Protein AF-A0A319ENQ0-F1 (afdb_monomer_lite)

pLDDT: mean 91.0, std 5.89, range [63.78, 96.56]

Radius of gyration: 11.26 Å; chains: 1; bounding box: 28×24×26 Å

Organism: Aspergillus sclerotiicarbonarius (strain CBS 121057 / IBT 28362) (NCBI:txid1448318)

Secondary structure (DSSP, 8-state):
-HHHHHHHHHHHHHHHHHHHTT--TT-HHHHHHHHHHHS-HHHHHTTHHHHHHHHHHHSHHHHHTTTTSHHHHHHHTTS--

InterPro domains:
  IPR008139 Saposin B type domain [PS50015] (1-81)

Sequence (81 aa):
MAFCADCLAYVRDVDAMFRENGRAWANHQFFRYALDKSCRGQLLIRGHCPQYRRRFREQPGRYMTQLDRPYEACRAIAACK

Foldseek 3Di:
DVLLVLQLQLLLQLVVQCVVVVNVLVDLVSSLVSLVVSCDDPCVVVVRSVLLSVQCNVCVNVLSVCSVPSNVSCVVSPSHD

Structure (mmCIF, N/CA/C/O backbone):
data_AF-A0A319ENQ0-F1
#
_entry.id   AF-A0A319ENQ0-F1
#
loop_
_atom_site.group_PDB
_atom_site.id
_atom_site.type_symbol
_atom_site.label_atom_id
_atom_site.label_alt_id
_atom_site.label_comp_id
_atom_site.label_asym_id
_atom_site.label_entity_id
_atom_site.label_seq_id
_atom_site.pdbx_PDB_ins_code
_atom_site.Cartn_x
_atom_site.Cartn_y
_atom_site.Cartn_z
_atom_site.occupancy
_atom_site.B_iso_or_equiv
_atom_site.auth_seq_id
_atom_site.auth_comp_id
_atom_site.auth_asym_id
_atom_site.auth_atom_id
_atom_site.pdbx_PDB_model_num
ATOM 1 N N . MET A 1 1 ? 14.685 -9.421 -7.269 1.00 63.78 1 MET A N 1
ATOM 2 C CA . MET A 1 1 ? 14.709 -9.294 -5.793 1.00 63.78 1 MET A CA 1
ATOM 3 C C . MET A 1 1 ? 14.298 -7.905 -5.308 1.00 63.78 1 MET A C 1
ATOM 5 O O . MET A 1 1 ? 13.447 -7.853 -4.431 1.00 63.78 1 MET A O 1
ATOM 9 N N . ALA A 1 2 ? 14.805 -6.809 -5.896 1.00 83.00 2 ALA A N 1
ATOM 10 C CA . ALA A 1 2 ? 14.464 -5.439 -5.477 1.00 83.00 2 ALA A CA 1
ATOM 11 C C . ALA A 1 2 ? 12.951 -5.136 -5.454 1.00 83.00 2 ALA A C 1
ATOM 13 O O . ALA A 1 2 ? 12.472 -4.573 -4.484 1.00 83.00 2 ALA A O 1
ATOM 14 N N . PHE A 1 3 ? 12.182 -5.589 -6.453 1.00 90.38 3 PHE A N 1
ATOM 15 C CA . PHE A 1 3 ? 10.725 -5.376 -6.504 1.00 90.38 3 PHE A CA 1
ATOM 16 C C . PHE A 1 3 ? 9.981 -6.001 -5.301 1.00 90.38 3 PHE A C 1
ATOM 18 O O . PHE A 1 3 ? 9.187 -5.345 -4.639 1.00 90.38 3 PHE A O 1
ATOM 25 N N . CYS A 1 4 ? 10.296 -7.247 -4.930 1.00 95.19 4 CYS A N 1
ATOM 26 C CA . CYS A 1 4 ? 9.687 -7.874 -3.750 1.00 95.19 4 CYS A CA 1
ATOM 27 C C . CYS A 1 4 ? 10.083 -7.145 -2.456 1.00 95.19 4 CYS A C 1
ATOM 29 O O . CYS A 1 4 ? 9.213 -6.806 -1.662 1.00 95.19 4 CYS A O 1
ATOM 31 N N . ALA A 1 5 ? 11.372 -6.840 -2.265 1.00 94.56 5 ALA A N 1
ATOM 32 C CA . ALA A 1 5 ? 11.844 -6.120 -1.078 1.00 94.56 5 ALA A CA 1
ATOM 33 C C . ALA A 1 5 ? 11.198 -4.727 -0.940 1.00 94.56 5 ALA A C 1
ATOM 35 O O . ALA A 1 5 ? 10.738 -4.360 0.140 1.00 94.56 5 ALA A O 1
ATOM 36 N N . ASP A 1 6 ? 11.093 -3.994 -2.049 1.00 95.62 6 ASP A N 1
ATOM 37 C CA . ASP A 1 6 ? 10.446 -2.685 -2.118 1.00 95.62 6 ASP A CA 1
ATOM 38 C C . ASP A 1 6 ? 8.942 -2.780 -1.807 1.00 95.62 6 ASP A C 1
ATOM 40 O O . ASP A 1 6 ? 8.400 -1.919 -1.117 1.00 95.62 6 ASP A O 1
ATOM 44 N N . CYS A 1 7 ? 8.265 -3.842 -2.261 1.00 96.56 7 CYS A N 1
ATOM 45 C CA . CYS A 1 7 ? 6.876 -4.098 -1.887 1.00 96.56 7 CYS A CA 1
ATOM 46 C C . CYS A 1 7 ? 6.732 -4.384 -0.386 1.00 96.56 7 CYS A C 1
ATOM 48 O O . CYS A 1 7 ? 5.842 -3.832 0.255 1.00 96.56 7 CYS A O 1
ATOM 50 N N . LEU A 1 8 ? 7.612 -5.207 0.195 1.00 96.31 8 LEU A N 1
ATOM 51 C CA . LEU A 1 8 ? 7.571 -5.520 1.627 1.00 96.31 8 LEU A CA 1
ATOM 52 C C . LEU A 1 8 ? 7.733 -4.257 2.479 1.00 96.31 8 LEU A C 1
ATOM 54 O O . LEU A 1 8 ? 6.999 -4.081 3.449 1.00 96.31 8 LEU A O 1
ATOM 58 N N . ALA A 1 9 ? 8.666 -3.376 2.108 1.00 94.94 9 ALA A N 1
ATOM 59 C CA . ALA A 1 9 ? 8.840 -2.081 2.761 1.00 94.94 9 ALA A CA 1
ATOM 60 C C . ALA A 1 9 ? 7.585 -1.207 2.610 1.00 94.94 9 ALA A C 1
ATOM 62 O O . ALA A 1 9 ? 7.068 -0.693 3.597 1.00 94.94 9 ALA A O 1
ATOM 63 N N . TYR A 1 10 ? 7.037 -1.126 1.397 1.00 95.81 10 TYR A N 1
ATOM 64 C CA . TYR A 1 10 ? 5.817 -0.371 1.121 1.00 95.81 10 TYR A CA 1
ATOM 65 C C . TYR A 1 10 ? 4.613 -0.852 1.948 1.00 95.81 10 TYR A C 1
ATOM 67 O O . TYR A 1 10 ? 3.905 -0.036 2.532 1.00 95.81 10 TYR A O 1
ATOM 75 N N . VAL A 1 11 ? 4.388 -2.167 2.045 1.00 96.31 11 VAL A N 1
ATOM 76 C CA . VAL A 1 11 ? 3.293 -2.734 2.852 1.00 96.31 11 VAL A CA 1
ATOM 77 C C . VAL A 1 11 ? 3.506 -2.471 4.342 1.00 96.31 11 VAL A C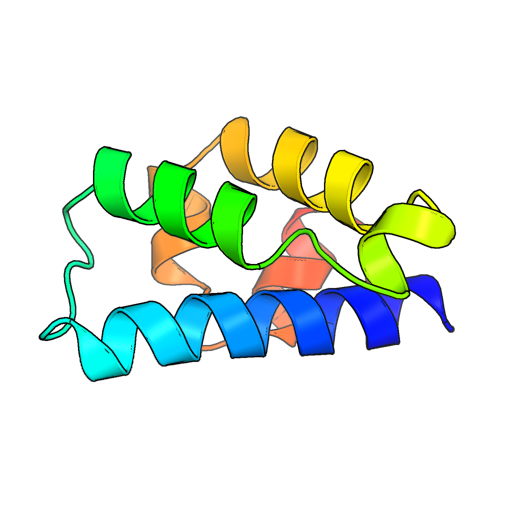 1
ATOM 79 O O . VAL A 1 11 ? 2.545 -2.147 5.034 1.00 96.31 11 VAL A O 1
ATOM 82 N N . ARG A 1 12 ? 4.748 -2.540 4.837 1.00 95.38 12 ARG A N 1
ATOM 83 C CA . ARG A 1 12 ? 5.069 -2.196 6.233 1.00 95.38 12 ARG A CA 1
ATOM 84 C C . ARG A 1 12 ? 4.771 -0.731 6.551 1.00 95.38 12 ARG A C 1
ATOM 86 O O . ARG A 1 12 ? 4.220 -0.462 7.611 1.00 95.38 12 ARG A O 1
ATOM 93 N N . ASP A 1 13 ? 5.074 0.190 5.638 1.00 95.00 13 ASP A N 1
ATOM 94 C CA . ASP A 1 13 ? 4.743 1.610 5.807 1.00 95.00 13 ASP A CA 1
ATOM 95 C C . ASP A 1 13 ? 3.223 1.831 5.855 1.00 95.00 13 ASP A C 1
ATOM 97 O O . ASP A 1 13 ? 2.725 2.609 6.666 1.00 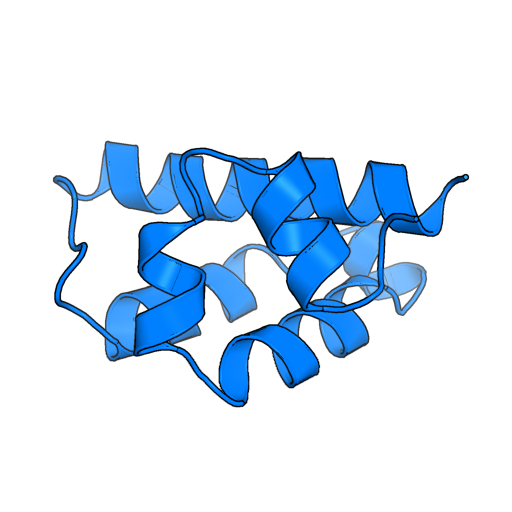95.00 13 ASP A O 1
ATOM 101 N N . VAL A 1 14 ? 2.470 1.127 5.004 1.00 94.88 14 VAL A N 1
ATOM 102 C CA . VAL A 1 14 ? 0.998 1.163 5.019 1.00 94.88 14 VAL A CA 1
ATOM 103 C C . VAL A 1 14 ? 0.452 0.600 6.336 1.00 94.88 14 VAL A C 1
ATOM 105 O O . VAL A 1 14 ? -0.382 1.247 6.963 1.00 94.88 14 VAL A O 1
ATOM 108 N N . ASP A 1 15 ? 0.934 -0.560 6.788 1.00 94.62 15 ASP A N 1
ATOM 109 C CA . ASP A 1 15 ? 0.519 -1.172 8.058 1.00 94.62 15 ASP A CA 1
ATOM 110 C C . ASP A 1 15 ? 0.848 -0.274 9.265 1.00 94.62 15 ASP A C 1
ATOM 112 O O . ASP A 1 15 ? 0.016 -0.096 10.156 1.00 94.62 15 ASP A O 1
ATOM 116 N N . ALA A 1 16 ? 2.013 0.382 9.269 1.00 93.56 16 ALA A N 1
ATOM 117 C CA . ALA A 1 16 ? 2.379 1.349 10.303 1.00 93.56 16 ALA A CA 1
ATOM 118 C C . ALA A 1 16 ? 1.343 2.481 10.422 1.00 93.56 16 ALA A C 1
ATOM 120 O O . ALA A 1 16 ? 0.894 2.779 11.527 1.00 93.56 16 ALA A O 1
ATOM 121 N N . MET A 1 17 ? 0.859 3.025 9.298 1.00 93.88 17 MET A N 1
ATOM 122 C CA . MET A 1 17 ? -0.202 4.041 9.314 1.00 93.88 17 MET A CA 1
ATOM 123 C C . MET A 1 17 ? -1.517 3.525 9.916 1.00 93.88 17 MET A C 1
ATOM 125 O O . MET A 1 17 ? -2.221 4.272 10.595 1.00 93.88 17 MET A O 1
ATOM 129 N N . PHE A 1 18 ? -1.871 2.256 9.689 1.00 91.25 18 PHE A N 1
ATOM 130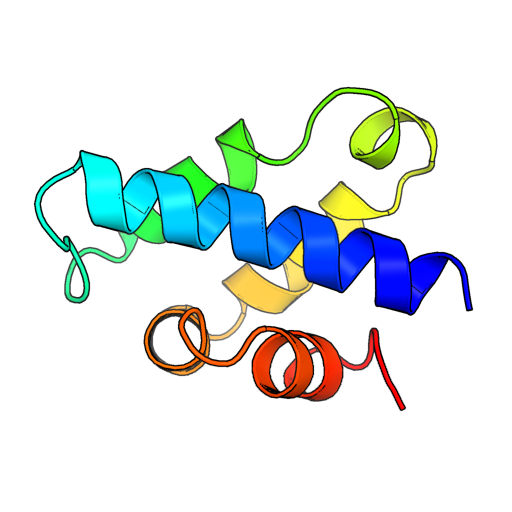 C CA . PHE A 1 18 ? -3.050 1.646 10.316 1.00 91.25 18 PHE A CA 1
ATOM 131 C C . PHE A 1 18 ? -2.872 1.473 11.821 1.00 91.25 18 PHE A C 1
ATOM 133 O O . PHE A 1 18 ? -3.819 1.706 12.575 1.00 91.25 18 PHE A O 1
ATOM 140 N N . ARG A 1 19 ? -1.676 1.084 12.271 1.00 90.69 19 ARG A N 1
ATOM 141 C CA . ARG A 1 19 ? -1.364 0.957 13.701 1.00 90.69 19 ARG A CA 1
ATOM 142 C C . ARG A 1 19 ? -1.415 2.310 14.409 1.00 90.69 19 ARG A C 1
ATOM 144 O O . ARG A 1 19 ? -1.978 2.383 15.496 1.00 90.69 19 ARG A O 1
ATOM 151 N N . GLU A 1 20 ? -0.891 3.358 13.779 1.00 91.38 20 GLU A N 1
ATOM 152 C CA . GLU A 1 20 ? -0.909 4.732 14.299 1.00 91.38 20 GLU A CA 1
ATOM 153 C C . GLU A 1 20 ? -2.326 5.318 14.366 1.00 91.38 20 GLU A C 1
ATOM 155 O O . GLU A 1 20 ? -2.650 6.034 15.308 1.00 91.38 20 GLU A O 1
ATOM 160 N N . ASN A 1 21 ? -3.197 4.985 13.407 1.00 86.69 21 ASN A N 1
ATOM 161 C CA . ASN A 1 21 ? -4.544 5.555 13.313 1.00 86.69 21 ASN A CA 1
ATOM 162 C C . ASN A 1 21 ? -5.642 4.649 13.898 1.00 86.69 21 ASN A C 1
ATOM 164 O O . ASN A 1 21 ? -6.740 4.545 13.348 1.00 86.69 21 ASN A O 1
ATOM 168 N N . GLY A 1 22 ? -5.336 3.935 14.985 1.00 82.56 22 GLY A N 1
ATOM 169 C CA . GLY A 1 22 ? -6.340 3.180 15.738 1.00 82.56 22 GLY A CA 1
ATOM 170 C C . GLY A 1 22 ? -6.949 1.996 14.985 1.00 82.56 22 GLY A C 1
ATOM 171 O O . GLY A 1 22 ? -8.088 1.629 15.261 1.00 82.56 22 GLY A O 1
ATOM 172 N N . ARG A 1 23 ? -6.202 1.369 14.061 1.00 73.81 23 ARG A N 1
ATOM 173 C CA . ARG A 1 23 ? -6.606 0.121 13.395 1.00 73.81 23 ARG A CA 1
ATOM 174 C C . ARG A 1 23 ? -7.897 0.283 12.574 1.00 73.81 23 ARG A C 1
ATOM 176 O O . ARG A 1 23 ? -8.859 -0.461 12.739 1.00 73.81 23 ARG A O 1
ATOM 183 N N . ALA A 1 24 ? -7.901 1.228 11.633 1.00 77.25 24 ALA A N 1
ATOM 184 C CA . ALA A 1 24 ? -9.024 1.524 10.733 1.00 77.25 24 ALA A CA 1
ATOM 185 C C . ALA A 1 24 ? -9.304 0.436 9.656 1.00 77.25 24 ALA A C 1
ATOM 187 O O . ALA A 1 24 ? -9.566 0.757 8.497 1.00 77.25 24 ALA A O 1
ATOM 188 N N . TRP A 1 25 ? -9.273 -0.854 10.021 1.00 73.50 25 TRP A N 1
ATOM 189 C CA . TRP A 1 25 ? -9.346 -2.036 9.136 1.00 73.50 25 TRP A CA 1
ATOM 190 C C . TRP A 1 25 ? -10.677 -2.232 8.400 1.00 73.50 25 TRP A C 1
ATOM 192 O O . TRP A 1 25 ? -10.792 -3.160 7.614 1.00 73.50 25 TRP A O 1
ATOM 202 N N . ALA A 1 26 ? -11.688 -1.396 8.638 1.00 78.44 26 ALA A N 1
ATOM 203 C CA . ALA A 1 26 ? -12.936 -1.379 7.868 1.00 78.44 26 ALA A CA 1
ATOM 204 C C . ALA A 1 26 ? -13.025 -0.171 6.914 1.00 78.44 26 ALA A C 1
ATOM 206 O O . ALA A 1 26 ? -13.982 -0.036 6.152 1.00 78.44 26 ALA A O 1
ATOM 207 N N . ASN A 1 27 ? -12.037 0.729 6.937 1.00 88.38 27 ASN A N 1
ATOM 208 C CA . ASN A 1 27 ? -12.089 1.984 6.204 1.00 88.38 27 ASN A CA 1
ATOM 209 C C . ASN A 1 27 ? -11.310 1.898 4.883 1.00 88.38 27 ASN A C 1
ATOM 211 O O . ASN A 1 27 ? -10.114 2.189 4.803 1.00 88.38 27 ASN A O 1
ATOM 215 N N . HIS A 1 28 ? -12.024 1.573 3.803 1.00 90.50 28 HIS A N 1
ATOM 216 C CA . HIS A 1 28 ? -11.457 1.533 2.451 1.00 90.50 28 HIS A CA 1
ATOM 217 C C . HIS A 1 28 ? -10.876 2.876 1.985 1.00 90.50 28 HIS A C 1
ATOM 219 O O . HIS A 1 28 ? -9.935 2.888 1.188 1.00 90.50 28 HIS A O 1
ATOM 225 N N . GLN A 1 29 ? -11.417 4.008 2.448 1.00 91.44 29 GLN A N 1
ATOM 226 C CA . GLN A 1 29 ? -10.869 5.320 2.099 1.00 91.44 29 GLN A CA 1
ATOM 227 C C . GLN A 1 29 ? -9.518 5.535 2.778 1.00 91.44 29 GLN A C 1
ATOM 229 O O . GLN A 1 29 ? -8.568 5.963 2.124 1.00 91.44 29 GLN A O 1
ATOM 234 N N . PHE A 1 30 ? -9.407 5.150 4.052 1.00 92.88 30 PHE A N 1
ATOM 235 C CA . PHE A 1 30 ? -8.141 5.200 4.773 1.00 92.88 30 PHE A CA 1
ATOM 236 C C . PHE A 1 30 ? -7.092 4.287 4.132 1.00 92.88 30 PHE A C 1
ATOM 238 O O . PHE A 1 30 ? -5.954 4.708 3.951 1.00 92.88 30 PHE A O 1
ATOM 245 N N . PHE A 1 31 ? -7.480 3.089 3.681 1.00 93.62 31 PHE A N 1
ATOM 246 C CA . PHE A 1 31 ? -6.576 2.215 2.932 1.00 93.62 31 PHE A CA 1
ATOM 247 C C . PHE A 1 31 ? -6.041 2.882 1.657 1.00 93.62 31 PHE A C 1
ATOM 249 O O . PHE A 1 31 ? -4.835 2.899 1.414 1.00 93.62 31 PHE A O 1
ATOM 256 N N . ARG A 1 32 ? -6.922 3.492 0.853 1.00 93.25 32 ARG A N 1
ATOM 257 C CA . ARG A 1 32 ? -6.520 4.209 -0.370 1.00 93.25 32 ARG A CA 1
ATOM 258 C C . ARG A 1 32 ? -5.577 5.371 -0.073 1.00 93.25 32 ARG A C 1
ATOM 260 O O . ARG A 1 32 ? -4.609 5.540 -0.816 1.00 93.25 32 ARG A O 1
ATOM 267 N N . TYR A 1 33 ? -5.858 6.119 0.992 1.00 94.06 33 TYR A N 1
ATOM 268 C CA . TYR A 1 33 ? -5.019 7.208 1.480 1.00 94.06 33 TYR A CA 1
ATOM 269 C C . TYR A 1 33 ? -3.644 6.708 1.936 1.00 94.06 33 TYR A C 1
ATOM 271 O O . TYR A 1 33 ? -2.628 7.261 1.522 1.00 94.06 33 TYR A O 1
ATOM 279 N N . ALA A 1 34 ? -3.589 5.630 2.720 1.00 95.12 34 ALA A N 1
ATOM 280 C CA . ALA A 1 34 ? -2.335 5.044 3.178 1.00 95.12 34 ALA A CA 1
ATOM 281 C C . ALA A 1 34 ? -1.472 4.563 2.000 1.00 95.12 34 ALA A C 1
ATOM 283 O O . ALA A 1 34 ? -0.281 4.858 1.945 1.00 95.12 34 ALA A O 1
ATOM 284 N N . LEU A 1 35 ? -2.080 3.922 0.993 1.00 95.50 35 LEU A N 1
ATOM 285 C CA . LEU A 1 35 ? -1.382 3.547 -0.240 1.00 95.50 35 LEU A CA 1
ATOM 286 C C . LEU A 1 35 ? -0.794 4.764 -0.979 1.00 95.50 35 LEU A C 1
ATOM 288 O O . LEU A 1 35 ? 0.335 4.699 -1.470 1.00 95.50 35 LEU A O 1
ATOM 292 N N . ASP A 1 36 ? -1.535 5.870 -1.079 1.00 94.50 36 ASP A N 1
ATOM 293 C CA . ASP A 1 36 ? -1.019 7.099 -1.697 1.00 94.50 36 ASP A CA 1
ATOM 294 C C . ASP A 1 36 ? 0.141 7.686 -0.8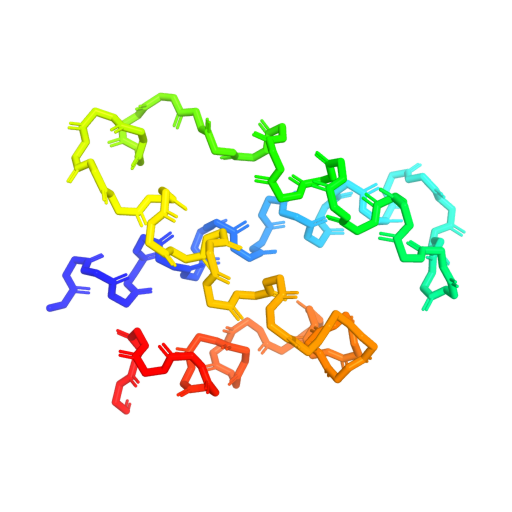98 1.00 94.50 36 ASP A C 1
ATOM 296 O O . ASP A 1 36 ? 1.203 7.955 -1.455 1.00 94.50 36 ASP A O 1
ATOM 300 N N . LYS A 1 37 ? -0.038 7.842 0.415 1.00 94.94 37 LYS A N 1
ATOM 301 C CA . LYS A 1 37 ? 0.923 8.516 1.292 1.00 94.94 37 LYS A CA 1
ATOM 302 C C . LYS A 1 37 ? 2.227 7.730 1.441 1.00 94.94 37 LYS A C 1
ATOM 304 O O . LYS A 1 37 ? 3.295 8.338 1.529 1.00 94.94 37 LYS A O 1
ATOM 309 N N . SER A 1 38 ? 2.167 6.398 1.414 1.00 94.31 38 SER A N 1
ATOM 310 C CA . SER A 1 38 ? 3.353 5.531 1.417 1.00 94.31 38 SER A CA 1
ATOM 311 C C . SER A 1 38 ? 4.078 5.501 0.065 1.00 94.31 38 SER A C 1
ATOM 313 O O . SER A 1 38 ? 5.232 5.082 -0.009 1.00 94.31 38 SER A O 1
ATOM 315 N N . CYS A 1 39 ? 3.449 5.958 -1.026 1.00 94.31 39 CYS A N 1
ATOM 316 C CA . CYS A 1 39 ? 4.068 5.980 -2.350 1.00 94.31 39 CYS A CA 1
ATOM 317 C C . CYS A 1 39 ? 4.923 7.243 -2.534 1.00 94.31 39 CYS A C 1
ATOM 319 O O . CYS A 1 39 ? 4.505 8.225 -3.143 1.00 94.31 39 CYS A O 1
ATOM 321 N N . ARG A 1 40 ? 6.136 7.220 -1.975 1.00 91.38 40 ARG A N 1
ATOM 322 C CA . ARG A 1 40 ? 7.048 8.374 -1.921 1.00 91.38 40 ARG A CA 1
ATOM 323 C C . ARG A 1 40 ? 8.519 7.965 -2.023 1.00 91.38 40 ARG A C 1
ATOM 325 O O . ARG A 1 40 ? 8.858 6.782 -1.990 1.00 91.38 40 ARG A O 1
ATOM 332 N N . GLY A 1 41 ? 9.402 8.958 -2.130 1.00 89.88 41 GLY A N 1
ATOM 333 C CA . GLY A 1 41 ? 10.854 8.763 -2.107 1.00 89.88 41 GLY A CA 1
ATOM 334 C C . GLY A 1 41 ? 11.353 7.820 -3.206 1.00 89.88 41 GLY A C 1
ATOM 335 O O . GLY A 1 41 ? 10.883 7.862 -4.341 1.00 89.88 41 GLY A O 1
ATOM 336 N N . GLN A 1 42 ? 12.297 6.943 -2.860 1.00 85.50 42 GLN A N 1
ATOM 337 C CA . GLN A 1 42 ? 12.925 6.024 -3.817 1.00 85.50 42 GLN A CA 1
ATOM 338 C C . GLN A 1 42 ? 11.933 5.048 -4.467 1.00 85.50 42 GLN A C 1
ATOM 340 O O . GLN A 1 42 ? 12.099 4.704 -5.634 1.00 85.50 42 GLN A O 1
ATOM 345 N N . LEU A 1 43 ? 10.870 4.644 -3.763 1.00 83.88 43 LEU A N 1
ATOM 346 C CA . LEU A 1 43 ? 9.842 3.757 -4.319 1.00 83.88 43 LEU A CA 1
ATOM 347 C C . LEU A 1 43 ? 9.028 4.425 -5.434 1.00 83.88 43 LEU A C 1
ATOM 349 O O . LEU A 1 43 ? 8.587 3.748 -6.367 1.00 83.88 43 LEU A O 1
ATOM 353 N N . LEU A 1 44 ? 8.839 5.745 -5.333 1.00 85.56 44 LEU A N 1
ATOM 354 C CA . LEU A 1 44 ? 8.203 6.557 -6.366 1.00 85.56 44 LEU A CA 1
ATOM 355 C C . LEU A 1 44 ? 9.156 6.784 -7.540 1.00 85.56 44 LEU A C 1
ATOM 357 O O . LEU A 1 44 ? 8.770 6.541 -8.679 1.00 85.56 44 LEU A O 1
ATOM 361 N N . ILE A 1 45 ? 10.405 7.171 -7.260 1.00 84.81 45 ILE A N 1
ATOM 362 C CA . ILE A 1 45 ? 11.432 7.437 -8.284 1.00 84.81 45 ILE A CA 1
ATOM 363 C C . ILE A 1 45 ? 11.689 6.194 -9.146 1.00 84.81 45 ILE A C 1
ATOM 365 O O . ILE A 1 45 ? 11.771 6.292 -10.366 1.00 84.81 45 ILE A O 1
ATOM 369 N N . ARG A 1 46 ? 11.748 5.006 -8.532 1.00 86.12 46 ARG A N 1
ATOM 370 C CA . ARG A 1 46 ? 11.916 3.725 -9.242 1.00 86.12 46 ARG A CA 1
ATOM 371 C C . ARG A 1 46 ? 10.663 3.264 -9.997 1.00 86.12 46 ARG A C 1
ATOM 373 O O . ARG A 1 46 ? 10.704 2.240 -10.669 1.00 86.12 46 ARG A O 1
ATOM 380 N N . GLY A 1 47 ? 9.529 3.953 -9.854 1.00 89.31 47 GLY A N 1
ATOM 381 C CA . GLY A 1 47 ? 8.263 3.562 -10.483 1.00 89.31 47 GLY A CA 1
ATOM 382 C C . GLY A 1 47 ? 7.643 2.279 -9.913 1.00 89.31 47 GLY A C 1
ATOM 383 O O . GLY A 1 47 ? 6.729 1.715 -10.515 1.00 89.31 47 GLY A O 1
ATOM 384 N N . HIS A 1 48 ? 8.103 1.819 -8.748 1.00 92.31 48 HIS A N 1
ATOM 385 C CA . HIS A 1 48 ? 7.628 0.598 -8.100 1.00 92.31 48 HIS A CA 1
ATOM 386 C C . HIS A 1 48 ? 6.317 0.827 -7.333 1.00 92.31 48 HIS A C 1
ATOM 388 O O . HIS A 1 48 ? 5.333 0.121 -7.565 1.00 92.31 48 HIS A O 1
ATOM 394 N N . CYS A 1 49 ? 6.245 1.854 -6.474 1.00 92.88 49 CYS A N 1
ATOM 395 C CA . CYS A 1 49 ? 5.029 2.092 -5.689 1.00 92.88 49 CYS A CA 1
ATOM 396 C C . CYS A 1 49 ? 3.783 2.439 -6.518 1.00 92.88 49 CYS A C 1
ATOM 398 O O . CYS A 1 49 ? 2.708 1.987 -6.124 1.00 92.88 49 CYS A O 1
ATOM 400 N N . PRO A 1 50 ? 3.850 3.132 -7.680 1.00 94.00 50 PRO A N 1
ATOM 401 C CA . PRO A 1 50 ? 2.668 3.321 -8.518 1.00 94.00 50 PRO A CA 1
ATOM 402 C C . PRO A 1 50 ? 2.069 1.993 -8.998 1.00 94.00 50 PRO A C 1
ATOM 404 O O . PRO A 1 50 ? 0.844 1.867 -9.060 1.00 94.00 50 PRO A O 1
ATOM 407 N N . GLN A 1 51 ? 2.913 0.991 -9.282 1.00 94.56 51 GLN A N 1
ATOM 408 C CA . GLN A 1 51 ? 2.467 -0.346 -9.679 1.00 94.56 51 GLN A CA 1
ATOM 409 C C . GLN A 1 51 ? 1.815 -1.083 -8.507 1.00 94.56 51 GLN A C 1
ATOM 411 O O . GLN A 1 51 ? 0.701 -1.586 -8.660 1.00 94.56 51 GLN A O 1
ATOM 416 N N . TYR A 1 52 ? 2.453 -1.096 -7.329 1.00 95.00 52 TYR A N 1
ATOM 417 C CA . TYR A 1 52 ? 1.872 -1.708 -6.126 1.00 95.00 52 TYR A CA 1
ATOM 418 C C . TYR A 1 52 ? 0.531 -1.070 -5.776 1.00 95.00 52 TYR A C 1
ATOM 420 O O . TYR A 1 52 ? -0.466 -1.768 -5.612 1.00 95.00 52 TYR A O 1
ATOM 428 N N . ARG A 1 53 ? 0.486 0.267 -5.745 1.00 94.69 53 ARG A N 1
ATOM 429 C CA . ARG A 1 53 ? -0.717 1.051 -5.466 1.00 94.69 53 ARG A CA 1
ATOM 430 C C . ARG A 1 53 ? -1.861 0.676 -6.399 1.00 94.69 53 ARG A C 1
ATOM 432 O O . ARG A 1 53 ? -2.979 0.486 -5.929 1.00 94.69 53 ARG A O 1
ATOM 439 N N . ARG A 1 54 ? -1.602 0.589 -7.709 1.00 94.94 54 ARG A N 1
ATOM 440 C CA . ARG A 1 54 ? -2.625 0.209 -8.693 1.00 94.94 54 ARG A CA 1
ATOM 441 C C . ARG A 1 54 ? -3.190 -1.176 -8.377 1.00 94.94 54 ARG A C 1
ATOM 443 O O . ARG A 1 54 ? -4.402 -1.296 -8.260 1.00 94.94 54 ARG A O 1
ATOM 450 N N . ARG A 1 55 ? -2.325 -2.170 -8.158 1.00 95.00 55 ARG A N 1
ATOM 451 C CA . ARG A 1 55 ? -2.739 -3.555 -7.878 1.00 95.00 55 ARG A CA 1
ATOM 452 C C . ARG A 1 55 ? -3.499 -3.682 -6.554 1.00 95.00 55 ARG A C 1
ATOM 454 O O . ARG A 1 55 ? -4.562 -4.290 -6.510 1.00 95.00 55 ARG A O 1
ATOM 461 N N . PHE A 1 56 ? -3.032 -3.035 -5.486 1.00 95.19 56 PHE A N 1
ATOM 462 C CA . PHE A 1 56 ? -3.730 -3.043 -4.194 1.00 95.19 56 PHE A CA 1
ATOM 463 C C . PHE A 1 56 ? -5.101 -2.349 -4.234 1.00 95.19 56 PHE A C 1
ATOM 465 O O . PHE A 1 56 ? -5.980 -2.656 -3.430 1.00 95.19 56 PHE A O 1
ATOM 472 N N . ARG A 1 57 ? -5.328 -1.430 -5.179 1.00 93.69 57 ARG A N 1
ATOM 473 C CA . ARG A 1 57 ? -6.626 -0.760 -5.352 1.00 93.69 57 ARG A CA 1
ATOM 474 C C . ARG A 1 57 ? -7.676 -1.598 -6.067 1.00 93.69 57 ARG A C 1
ATOM 476 O O . ARG A 1 57 ? -8.845 -1.234 -5.991 1.00 93.69 57 ARG A O 1
ATOM 483 N N . GLU A 1 58 ? -7.290 -2.685 -6.730 1.00 93.31 58 GLU A N 1
ATOM 484 C CA . GLU A 1 58 ? -8.226 -3.542 -7.467 1.00 93.31 58 GLU A CA 1
ATOM 485 C C . GLU A 1 58 ? -9.180 -4.281 -6.520 1.00 93.31 58 GLU A C 1
ATOM 487 O O . GLU A 1 58 ? -10.361 -4.421 -6.822 1.00 93.31 58 GLU A O 1
ATOM 492 N N . GLN A 1 59 ? -8.690 -4.721 -5.355 1.00 89.06 59 GLN A N 1
ATOM 493 C CA . GLN A 1 59 ? -9.482 -5.459 -4.360 1.00 89.06 59 GLN A CA 1
ATOM 494 C C . GLN A 1 59 ? -9.166 -4.968 -2.934 1.00 89.06 59 GLN A 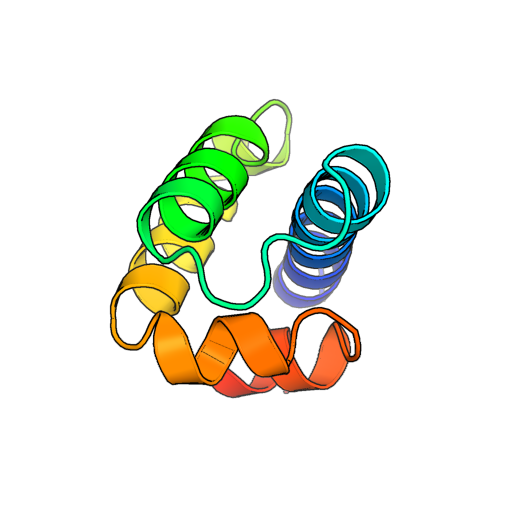C 1
ATOM 496 O O . GLN A 1 59 ? -8.566 -5.695 -2.141 1.00 89.06 59 GLN A O 1
ATOM 501 N N . PRO A 1 60 ? -9.551 -3.727 -2.575 1.00 86.19 60 PRO A N 1
ATOM 502 C CA . PRO A 1 60 ? -9.101 -3.087 -1.341 1.00 86.19 60 PRO A CA 1
ATOM 503 C C . PRO A 1 60 ? -9.534 -3.841 -0.080 1.00 86.19 60 PRO A C 1
ATOM 505 O O . PRO A 1 60 ? -8.731 -3.986 0.833 1.00 86.19 60 PRO A O 1
ATOM 508 N N . GLY A 1 61 ? -10.753 -4.391 -0.052 1.00 85.12 61 GLY A N 1
ATOM 509 C CA . GLY A 1 61 ? -11.230 -5.189 1.083 1.00 85.12 61 GLY A CA 1
ATOM 510 C C . GLY A 1 61 ? -10.402 -6.457 1.314 1.00 85.12 61 GLY A C 1
ATOM 511 O O . GLY A 1 61 ? -10.087 -6.779 2.452 1.00 85.12 61 GLY A O 1
ATOM 512 N N . ARG A 1 62 ? -9.976 -7.134 0.238 1.00 88.81 62 ARG A N 1
ATOM 513 C CA . ARG A 1 62 ? -9.138 -8.341 0.315 1.00 88.81 62 ARG A CA 1
ATOM 514 C C . ARG A 1 62 ? -7.726 -8.032 0.803 1.00 88.81 62 ARG A C 1
ATOM 516 O O . ARG A 1 62 ? -7.181 -8.776 1.607 1.00 88.81 62 ARG A O 1
ATOM 523 N N . TYR A 1 63 ? -7.098 -6.987 0.271 1.00 90.38 63 TYR A N 1
ATOM 524 C CA . TYR A 1 63 ? -5.688 -6.719 0.569 1.00 90.38 63 TYR A CA 1
ATOM 525 C C . TYR A 1 63 ? -5.482 -6.011 1.904 1.00 90.38 63 TYR A C 1
ATOM 527 O O . TYR A 1 63 ? -4.450 -6.196 2.543 1.00 90.38 63 TYR A O 1
ATOM 535 N N . MET A 1 64 ? -6.470 -5.238 2.355 1.00 88.00 64 MET A N 1
ATOM 536 C CA . MET A 1 64 ? -6.423 -4.590 3.660 1.00 88.00 64 MET A CA 1
ATOM 537 C C . MET A 1 64 ? -6.333 -5.616 4.801 1.00 88.00 64 MET A C 1
ATOM 539 O O . MET A 1 64 ? -5.612 -5.375 5.761 1.00 88.00 64 MET A O 1
ATOM 543 N N . THR A 1 65 ? -6.961 -6.792 4.677 1.00 87.00 65 THR A N 1
ATOM 544 C CA . THR A 1 65 ? -6.863 -7.871 5.682 1.00 87.00 65 THR A CA 1
ATOM 545 C C . THR A 1 65 ? -5.546 -8.651 5.633 1.00 87.00 65 THR A C 1
ATOM 547 O O . THR A 1 65 ? -5.402 -9.618 6.368 1.00 87.00 65 THR A O 1
ATOM 550 N N . GLN A 1 66 ? -4.622 -8.301 4.732 1.00 88.44 66 GLN A N 1
ATOM 551 C CA . GLN A 1 66 ? -3.330 -8.979 4.561 1.00 88.44 66 GLN A CA 1
ATOM 552 C C . GLN A 1 66 ? -2.141 -8.089 4.952 1.00 88.44 66 GLN A C 1
ATOM 554 O O . GLN A 1 66 ? -0.993 -8.503 4.801 1.00 88.44 66 GLN A O 1
ATOM 559 N N . LEU A 1 67 ? -2.383 -6.859 5.423 1.00 87.88 67 LEU A N 1
ATOM 560 C CA . LEU A 1 67 ? -1.314 -5.910 5.761 1.00 87.88 67 LEU A CA 1
ATOM 561 C C . LEU A 1 67 ? -0.422 -6.391 6.913 1.00 87.88 67 LEU A C 1
ATOM 563 O O . LEU A 1 67 ? 0.775 -6.110 6.917 1.00 87.88 67 LEU A O 1
ATOM 567 N N . ASP A 1 68 ? -0.976 -7.178 7.835 1.00 89.19 68 ASP A N 1
ATOM 568 C CA . ASP A 1 68 ? -0.250 -7.846 8.919 1.00 89.19 68 ASP A CA 1
ATOM 569 C C . ASP A 1 68 ? 0.666 -8.978 8.418 1.00 89.19 68 ASP A C 1
ATOM 571 O O . ASP A 1 68 ? 1.561 -9.428 9.138 1.00 89.19 68 ASP A O 1
ATOM 575 N N . ARG A 1 69 ? 0.499 -9.399 7.157 1.00 93.62 69 ARG A N 1
ATOM 576 C CA . ARG A 1 69 ? 1.300 -10.422 6.474 1.00 93.62 69 ARG A CA 1
ATOM 577 C C . ARG A 1 69 ? 1.935 -9.856 5.198 1.00 93.62 69 ARG A C 1
ATOM 579 O O . ARG A 1 69 ? 1.543 -10.229 4.088 1.00 93.62 69 ARG A O 1
ATOM 586 N N . PRO A 1 70 ? 2.979 -9.008 5.309 1.00 94.31 70 PRO A N 1
ATOM 587 C CA . PRO A 1 70 ? 3.521 -8.265 4.171 1.00 94.31 70 PRO A CA 1
ATOM 588 C C . PRO A 1 70 ? 3.925 -9.129 2.976 1.00 94.31 70 PRO A C 1
ATOM 590 O O . PRO A 1 70 ? 3.706 -8.752 1.827 1.00 94.31 70 PRO A O 1
ATOM 593 N N . TYR A 1 71 ? 4.494 -10.309 3.232 1.00 94.50 71 TYR A N 1
ATOM 594 C CA . TYR A 1 71 ? 4.890 -11.219 2.160 1.00 94.50 71 TYR A CA 1
ATOM 595 C C . TYR A 1 71 ? 3.686 -11.817 1.424 1.00 94.50 71 TYR A C 1
ATOM 597 O O . TYR A 1 71 ? 3.702 -11.874 0.195 1.00 94.50 71 TYR A O 1
ATOM 605 N N . GLU A 1 72 ? 2.615 -12.187 2.134 1.00 95.19 72 GLU A N 1
ATOM 606 C CA . GLU A 1 72 ? 1.383 -12.674 1.503 1.00 95.19 72 GLU A CA 1
ATOM 607 C C . GLU A 1 72 ? 0.717 -11.576 0.670 1.00 95.19 72 GLU A C 1
ATOM 609 O O . GLU A 1 72 ? 0.384 -11.825 -0.488 1.00 95.19 72 GLU A O 1
ATOM 614 N N . ALA A 1 73 ? 0.622 -10.351 1.199 1.00 94.94 73 ALA A N 1
ATOM 615 C CA . ALA A 1 73 ? 0.095 -9.201 0.465 1.00 94.94 73 ALA A CA 1
ATOM 616 C C . ALA A 1 73 ? 0.891 -8.933 -0.826 1.00 94.94 73 ALA A C 1
ATOM 618 O O . ALA A 1 73 ? 0.316 -8.766 -1.904 1.00 94.94 73 ALA A O 1
ATOM 619 N N . CYS A 1 74 ? 2.224 -8.958 -0.748 1.00 96.50 74 CYS A N 1
ATOM 620 C CA . CYS A 1 74 ? 3.089 -8.749 -1.906 1.00 96.50 74 CYS A CA 1
ATOM 621 C C . CYS A 1 74 ? 3.062 -9.907 -2.909 1.00 96.50 74 CYS A C 1
ATOM 623 O O . CYS A 1 74 ? 3.201 -9.669 -4.111 1.00 96.50 74 CYS A O 1
ATOM 625 N N . ARG A 1 75 ? 2.856 -11.154 -2.471 1.00 96.00 75 ARG A N 1
ATOM 626 C CA . ARG A 1 75 ? 2.595 -12.266 -3.398 1.00 96.00 75 ARG A CA 1
ATOM 627 C C . ARG A 1 75 ? 1.236 -12.140 -4.074 1.00 96.00 75 ARG A C 1
ATOM 629 O O . ARG A 1 75 ? 1.138 -12.404 -5.267 1.00 96.00 75 ARG A O 1
ATOM 636 N N . ALA A 1 76 ? 0.207 -11.706 -3.349 1.00 94.81 76 ALA A N 1
ATOM 637 C CA . ALA A 1 76 ? -1.149 -11.593 -3.879 1.00 94.81 76 ALA A CA 1
ATOM 638 C C . ALA A 1 76 ? -1.247 -10.589 -5.041 1.00 94.81 76 ALA A C 1
ATOM 640 O O . ALA A 1 76 ? -2.044 -10.787 -5.954 1.00 94.81 76 ALA A O 1
ATOM 641 N N . ILE A 1 77 ? -0.379 -9.571 -5.054 1.00 94.88 77 ILE A N 1
ATOM 642 C CA . ILE A 1 77 ? -0.221 -8.636 -6.176 1.00 94.88 77 ILE A CA 1
ATOM 643 C C . ILE A 1 77 ? 0.941 -8.990 -7.120 1.00 94.88 77 ILE A C 1
ATOM 645 O O . ILE A 1 77 ? 1.391 -8.130 -7.876 1.00 94.88 77 ILE A O 1
ATOM 649 N N . ALA A 1 78 ? 1.469 -10.216 -7.074 1.00 94.50 78 ALA A N 1
ATOM 650 C CA . ALA A 1 78 ? 2.573 -10.701 -7.910 1.00 94.50 78 ALA A CA 1
ATOM 651 C C . ALA A 1 78 ? 3.852 -9.830 -7.869 1.00 94.50 78 ALA A C 1
ATOM 653 O O . ALA A 1 78 ? 4.546 -9.677 -8.877 1.00 94.50 78 ALA A O 1
ATOM 654 N N . ALA A 1 79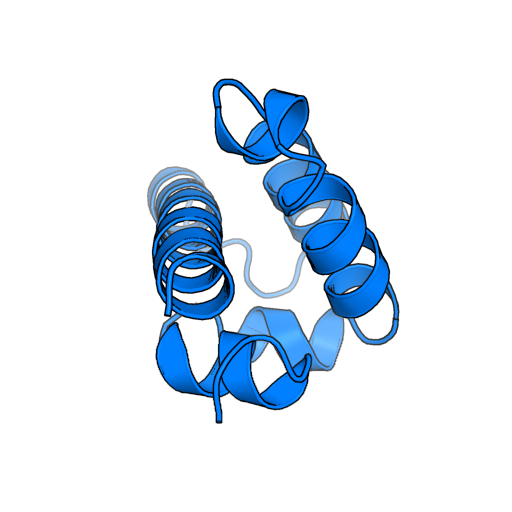 ? 4.151 -9.209 -6.724 1.00 94.75 79 ALA A N 1
ATOM 655 C CA . ALA A 1 79 ? 5.410 -8.495 -6.491 1.00 94.75 79 ALA A CA 1
ATOM 656 C C . ALA A 1 79 ? 6.498 -9.414 -5.910 1.00 94.75 79 ALA A C 1
ATOM 658 O O . ALA A 1 79 ? 7.675 -9.293 -6.258 1.00 94.75 79 ALA A O 1
ATOM 659 N N . CYS A 1 80 ? 6.093 -10.360 -5.063 1.00 94.62 80 CYS A N 1
ATOM 660 C CA . CYS A 1 80 ? 6.920 -11.465 -4.589 1.00 94.62 80 CYS A CA 1
ATOM 661 C C . CYS A 1 80 ? 6.513 -12.770 -5.290 1.00 94.62 80 CYS A C 1
ATOM 663 O O . CYS A 1 80 ? 5.362 -12.916 -5.703 1.00 94.62 80 CYS A O 1
ATOM 665 N N . LYS A 1 81 ? 7.465 -13.698 -5.427 1.00 91.81 81 LYS A N 1
ATOM 666 C CA . LYS A 1 81 ? 7.224 -15.081 -5.863 1.00 91.81 81 LYS A CA 1
ATOM 667 C C . LYS A 1 81 ? 7.111 -15.966 -4.632 1.00 91.81 81 LYS A C 1
ATOM 669 O O . LYS A 1 81 ? 7.891 -15.685 -3.694 1.00 91.81 81 LYS A O 1
#